Protein AF-A0A7K4GY84-F1 (afdb_monomer_lite)

Secondary structure (DSSP, 8-state):
-HHHHHHHHHHHHHHHHHHHHHTT-HHHHHHHHHHHHHT----HHHHHHHHHHHHHHHHHTT-HHHHHHHHHHHHHHHGGG-S-HHHHHHHHHHHHTT-

Foldseek 3Di:
DVVVVVVVVLVVLLVVLVVCLVVVVLVVSVVSLVVSVVVDPDDLVSVLSSLLSVLSSCVSVLVLVVLLVSLVVSLVSCCVVPDDCSNVSSVVSNVSSVD

Radius of gyration: 13.35 Å; chains: 1; bounding box: 37×28×31 Å

pLDDT: mean 90.97, std 11.42, range [46.97, 98.44]

Sequence (99 aa):
MISIFKKKDKLEELIQVKQLLDEFKLDEADLLINNFEEKGGHTLHDLVLVHLLKCELLFWKGLHKDVIKLAEQTYKESLELGKNLLSVDILLRMADALN

Structure (mmCIF, N/CA/C/O backbone):
data_AF-A0A7K4GY84-F1
#
_entry.id   AF-A0A7K4GY84-F1
#
loop_
_atom_site.group_PDB
_atom_site.id
_atom_site.type_symbol
_atom_site.label_atom_id
_atom_site.label_alt_id
_atom_site.label_comp_id
_atom_site.label_asym_id
_atom_site.label_entity_id
_atom_site.label_seq_id
_atom_site.pdbx_PDB_ins_code
_atom_site.Cartn_x
_atom_site.Cartn_y
_atom_site.Cartn_z
_atom_site.occupancy
_atom_site.B_iso_or_equiv
_atom_site.auth_seq_id
_atom_site.auth_comp_id
_atom_site.auth_asym_id
_atom_site.auth_atom_id
_atom_site.pdbx_PDB_model_num
ATOM 1 N N . MET A 1 1 ? -24.306 12.953 13.055 1.00 46.97 1 MET A N 1
ATOM 2 C CA . MET A 1 1 ? -24.610 12.906 11.605 1.00 46.97 1 MET A CA 1
ATOM 3 C C . MET A 1 1 ? -23.387 13.221 10.728 1.00 46.97 1 MET A C 1
ATOM 5 O O . MET A 1 1 ? -23.243 12.589 9.697 1.00 46.97 1 MET A O 1
ATOM 9 N N . ILE A 1 2 ? -22.454 14.090 11.155 1.00 48.34 2 ILE A N 1
ATOM 10 C CA . ILE A 1 2 ? -21.250 14.489 10.383 1.00 48.34 2 ILE A CA 1
ATOM 11 C C . ILE A 1 2 ? -20.238 13.343 10.129 1.00 48.34 2 ILE A C 1
ATOM 13 O O . ILE A 1 2 ? -19.585 13.334 9.090 1.00 48.34 2 ILE A O 1
ATOM 17 N N . SER A 1 3 ? -20.093 12.356 11.027 1.00 57.72 3 SER A N 1
ATOM 18 C CA . SER A 1 3 ? -19.045 11.324 10.872 1.00 57.72 3 SER A CA 1
ATOM 19 C C . SER A 1 3 ? -19.339 10.266 9.801 1.00 57.72 3 SER A C 1
ATOM 21 O O . SER A 1 3 ? -18.403 9.678 9.268 1.00 57.72 3 SER A O 1
ATOM 23 N N . ILE A 1 4 ? -20.612 10.041 9.456 1.00 52.09 4 ILE A N 1
ATOM 24 C CA . ILE A 1 4 ? -21.006 9.045 8.445 1.00 52.09 4 ILE A CA 1
ATOM 25 C C . ILE A 1 4 ? -20.655 9.547 7.040 1.00 52.09 4 ILE A C 1
ATOM 27 O O . ILE A 1 4 ? -20.114 8.785 6.247 1.00 52.09 4 ILE A O 1
ATOM 31 N N . PHE A 1 5 ? -20.887 10.835 6.762 1.00 51.44 5 PHE A N 1
ATOM 32 C CA . PHE A 1 5 ? -20.548 11.451 5.475 1.00 51.44 5 PHE A CA 1
ATOM 33 C C . PHE A 1 5 ? -19.037 11.425 5.219 1.00 51.44 5 PHE A C 1
ATOM 35 O O . PHE A 1 5 ? -18.610 10.885 4.209 1.00 51.44 5 PHE A O 1
ATOM 42 N N . LYS A 1 6 ? -18.218 11.828 6.203 1.00 61.06 6 LYS A N 1
ATOM 43 C CA . LYS A 1 6 ? -16.748 11.757 6.082 1.00 61.06 6 LYS A CA 1
ATOM 44 C C . LYS A 1 6 ? -16.222 10.343 5.817 1.00 61.06 6 LYS A C 1
ATOM 46 O O . LYS A 1 6 ? -15.215 10.182 5.139 1.00 61.06 6 LYS A O 1
ATOM 51 N N . LYS A 1 7 ? -16.870 9.317 6.380 1.00 62.25 7 LYS A N 1
ATOM 52 C CA . LYS A 1 7 ? -16.479 7.916 6.168 1.00 62.25 7 LYS A CA 1
ATOM 53 C C . LYS A 1 7 ? -16.836 7.431 4.758 1.00 62.25 7 LYS A C 1
ATOM 55 O O . LYS A 1 7 ? -16.093 6.637 4.192 1.00 62.25 7 LYS A O 1
ATOM 60 N N . LYS A 1 8 ? -17.951 7.914 4.201 1.00 69.75 8 LYS A N 1
ATOM 61 C CA . LYS A 1 8 ? -18.388 7.613 2.833 1.00 69.75 8 LYS A CA 1
ATOM 62 C C . LYS A 1 8 ? -17.438 8.229 1.803 1.00 69.75 8 LYS A C 1
ATOM 64 O O . LYS A 1 8 ? -16.972 7.508 0.933 1.00 69.75 8 LYS A O 1
ATOM 69 N N . ASP A 1 9 ? -17.072 9.496 1.989 1.00 75.69 9 ASP A N 1
ATOM 70 C CA . ASP A 1 9 ? -16.183 10.222 1.072 1.00 75.69 9 ASP A CA 1
ATOM 71 C C . ASP A 1 9 ? -14.792 9.563 0.986 1.00 75.69 9 ASP A C 1
ATOM 73 O O . ASP A 1 9 ? -14.275 9.326 -0.101 1.00 75.69 9 ASP A O 1
ATOM 77 N N . LYS A 1 10 ? -14.211 9.165 2.129 1.00 83.06 10 LYS A N 1
ATOM 78 C CA . LYS A 1 10 ? -12.909 8.468 2.164 1.00 83.06 10 LYS A CA 1
ATOM 79 C C . LYS A 1 10 ? -12.933 7.128 1.432 1.00 83.06 10 LYS A C 1
ATOM 81 O O . LYS A 1 10 ? -11.973 6.782 0.751 1.00 83.06 10 LYS A O 1
ATOM 86 N N . LEU A 1 11 ? -14.015 6.367 1.590 1.00 85.00 11 LEU A N 1
ATOM 87 C CA . LEU A 1 11 ? -14.165 5.088 0.905 1.00 85.00 11 LEU A CA 1
ATOM 88 C C . LEU A 1 11 ? -14.308 5.288 -0.609 1.00 85.00 11 LEU A C 1
ATOM 90 O O . LEU A 1 11 ? -13.734 4.520 -1.373 1.00 85.00 11 LEU A O 1
ATOM 94 N N . GLU A 1 12 ? -15.034 6.321 -1.038 1.00 90.44 12 GLU A N 1
ATOM 95 C CA . GLU A 1 12 ? -15.175 6.670 -2.454 1.00 90.44 12 GLU A CA 1
ATOM 96 C C . GLU A 1 12 ? -13.825 7.038 -3.086 1.00 90.44 12 GLU A C 1
ATOM 98 O O . GLU A 1 12 ? -13.533 6.558 -4.179 1.00 90.44 12 GLU A O 1
ATOM 103 N N . GLU A 1 13 ? -12.962 7.785 -2.388 1.00 92.81 13 GLU A N 1
ATOM 104 C CA . GLU A 1 13 ? -11.598 8.081 -2.859 1.00 92.81 13 GLU A CA 1
ATOM 105 C C . GLU A 1 13 ? -10.761 6.804 -3.054 1.00 92.81 13 GLU A C 1
ATOM 107 O O . GLU A 1 13 ? -10.139 6.625 -4.098 1.00 92.81 13 GLU A O 1
ATOM 112 N N . LEU A 1 14 ? -10.779 5.871 -2.095 1.00 94.00 14 LEU A N 1
ATOM 113 C CA . LEU A 1 14 ? -10.015 4.619 -2.206 1.00 94.00 14 LEU A CA 1
ATOM 114 C C . LEU A 1 14 ? -10.573 3.675 -3.285 1.00 94.00 14 LEU A C 1
ATOM 116 O O . LEU A 1 14 ? -9.808 2.982 -3.957 1.00 94.00 14 LEU A O 1
ATOM 120 N N . ILE A 1 15 ? -11.893 3.674 -3.500 1.00 96.00 15 ILE A N 1
ATOM 121 C CA . ILE A 1 15 ? -12.518 2.961 -4.625 1.00 96.00 15 ILE A CA 1
ATOM 122 C C . ILE A 1 15 ? -12.050 3.557 -5.958 1.00 96.00 15 ILE A C 1
ATOM 124 O O . ILE A 1 15 ? -11.717 2.805 -6.874 1.00 96.00 15 ILE A O 1
ATOM 128 N N . GLN A 1 16 ? -11.984 4.886 -6.065 1.00 96.88 16 GLN A N 1
ATOM 129 C CA . GLN A 1 16 ? -11.482 5.560 -7.265 1.00 96.88 16 GLN A CA 1
ATO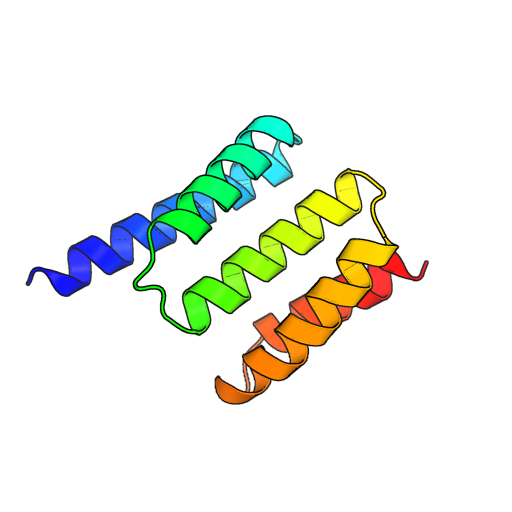M 130 C C . GLN A 1 16 ? -10.014 5.220 -7.536 1.00 96.88 16 GLN A C 1
ATOM 132 O O . GLN A 1 16 ? -9.672 4.916 -8.676 1.00 96.88 16 GLN A O 1
ATOM 137 N N . VAL A 1 17 ? -9.158 5.188 -6.507 1.00 97.69 17 VAL A N 1
ATOM 138 C CA . VAL A 1 17 ? -7.763 4.731 -6.654 1.00 97.69 17 VAL A CA 1
ATOM 139 C C . VAL A 1 17 ? -7.720 3.328 -7.260 1.00 97.69 17 VAL A C 1
ATOM 141 O O . VAL A 1 17 ? -6.983 3.099 -8.217 1.00 97.69 17 VAL A O 1
ATOM 144 N N . LYS A 1 18 ? -8.531 2.392 -6.749 1.00 96.88 18 LYS A N 1
ATOM 145 C CA . LYS A 1 18 ? -8.561 1.023 -7.280 1.00 96.88 18 LYS A CA 1
ATOM 146 C C . LYS A 1 18 ? -8.990 0.981 -8.751 1.00 96.88 18 LYS A C 1
ATOM 148 O O . LYS A 1 18 ? -8.337 0.314 -9.544 1.00 96.88 18 LYS A O 1
ATOM 153 N N . GLN A 1 19 ? -10.022 1.736 -9.125 1.00 97.94 19 GLN A N 1
ATOM 154 C CA . GLN A 1 19 ? -10.468 1.836 -10.520 1.00 97.94 19 GLN A CA 1
ATOM 155 C C . GLN A 1 19 ? -9.372 2.382 -11.444 1.00 97.94 19 GLN A C 1
ATOM 157 O O . GLN A 1 19 ? -9.160 1.843 -12.525 1.00 97.94 19 GLN A O 1
ATOM 162 N N . LEU A 1 20 ? -8.640 3.413 -11.011 1.00 98.44 20 LEU A N 1
ATOM 163 C CA . LEU A 1 20 ? -7.525 3.971 -11.782 1.00 98.44 20 LEU A CA 1
ATOM 164 C C . LEU A 1 20 ? -6.398 2.948 -11.973 1.00 98.44 20 LEU A C 1
ATOM 166 O O . LEU A 1 20 ? -5.854 2.845 -13.070 1.00 98.44 20 LEU A O 1
ATOM 170 N N . LEU A 1 21 ? -6.079 2.161 -10.942 1.00 97.69 21 LEU A N 1
ATOM 171 C CA . LEU A 1 21 ? -5.097 1.076 -11.043 1.00 97.69 21 LEU A CA 1
ATOM 172 C C . LEU A 1 21 ? -5.549 -0.022 -12.013 1.00 97.69 21 LEU A C 1
ATOM 174 O O . LEU A 1 21 ? -4.749 -0.462 -12.836 1.00 97.69 21 LEU A O 1
ATOM 178 N N . ASP A 1 22 ? -6.822 -0.419 -11.964 1.00 96.94 22 ASP A N 1
ATOM 179 C CA . ASP A 1 22 ? -7.391 -1.423 -12.873 1.00 96.94 22 ASP A CA 1
ATOM 180 C C . ASP A 1 22 ? -7.407 -0.932 -14.338 1.00 96.94 22 ASP A C 1
ATOM 182 O O . ASP A 1 22 ? -7.257 -1.725 -15.267 1.00 96.94 22 ASP A O 1
ATOM 186 N N . GLU A 1 23 ? -7.527 0.382 -14.554 1.00 97.88 23 GLU A N 1
ATOM 187 C CA . GLU A 1 23 ? -7.403 1.045 -15.863 1.00 97.88 23 GLU A CA 1
ATOM 188 C C . GLU A 1 23 ? -5.951 1.389 -16.251 1.00 97.88 23 GLU A C 1
ATOM 190 O O . GLU A 1 23 ? -5.721 2.003 -17.295 1.00 97.88 23 GLU A O 1
ATOM 195 N N . PHE A 1 24 ? -4.966 1.006 -15.431 1.00 97.06 24 PHE A N 1
ATOM 196 C CA . PHE A 1 24 ? -3.540 1.301 -15.617 1.00 97.06 24 PHE A CA 1
ATOM 197 C C . PHE A 1 24 ? -3.194 2.805 -15.688 1.00 97.06 24 PHE A C 1
ATOM 199 O O . PHE A 1 24 ? -2.169 3.208 -16.241 1.00 97.06 24 PHE A O 1
ATOM 206 N N . LYS A 1 25 ? -4.034 3.657 -15.093 1.00 98.25 25 LYS A N 1
ATOM 207 C CA . LY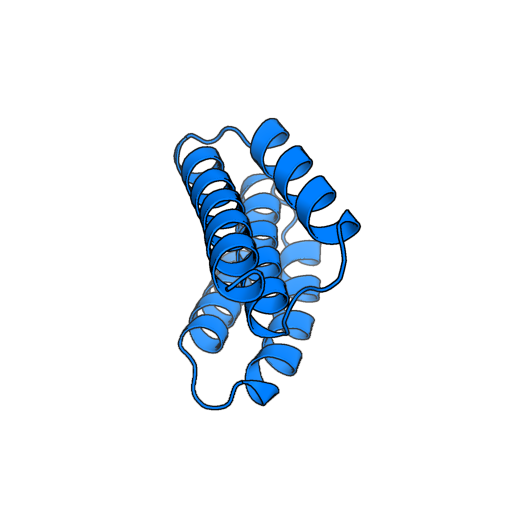S A 1 25 ? -3.836 5.108 -14.944 1.00 98.25 25 LYS A CA 1
ATOM 208 C C . LYS A 1 25 ? -2.978 5.403 -13.715 1.00 98.25 25 LYS A C 1
ATOM 210 O O . LYS A 1 25 ? -3.458 5.856 -12.674 1.00 98.25 25 LYS A O 1
ATOM 215 N N . LEU A 1 26 ? -1.702 5.027 -13.809 1.00 97.81 26 LEU A N 1
ATOM 216 C CA . LEU A 1 26 ? -0.793 4.983 -12.660 1.00 97.81 26 LEU A CA 1
ATOM 217 C C . LEU A 1 26 ? -0.474 6.372 -12.089 1.00 97.81 26 LEU A C 1
ATOM 219 O O . LEU A 1 26 ? -0.320 6.497 -10.877 1.00 97.81 26 LEU A O 1
ATOM 223 N N . ASP A 1 27 ? -0.382 7.408 -12.924 1.00 98.12 27 ASP A N 1
ATOM 224 C CA . ASP A 1 27 ? -0.045 8.764 -12.470 1.00 98.12 27 ASP A CA 1
ATOM 225 C C . ASP A 1 27 ? -1.211 9.406 -11.707 1.00 98.12 27 ASP A C 1
ATOM 227 O O . ASP A 1 27 ? -1.018 10.020 -10.655 1.00 98.12 27 ASP A O 1
ATOM 231 N N . GLU A 1 28 ? -2.438 9.209 -12.186 1.00 98.12 28 GLU A N 1
ATOM 232 C CA . GLU A 1 28 ? -3.652 9.665 -11.516 1.00 98.12 28 GLU A CA 1
ATOM 233 C C . GLU A 1 28 ? -3.884 8.919 -10.199 1.00 98.12 28 GLU A C 1
ATOM 235 O O . GLU A 1 28 ? -4.260 9.538 -9.200 1.00 98.12 28 GLU A O 1
ATOM 240 N N . ALA A 1 29 ? -3.630 7.605 -10.178 1.00 98.19 29 ALA A N 1
ATOM 241 C CA . ALA A 1 29 ? -3.701 6.808 -8.958 1.00 98.19 29 ALA A CA 1
ATOM 242 C C . ALA A 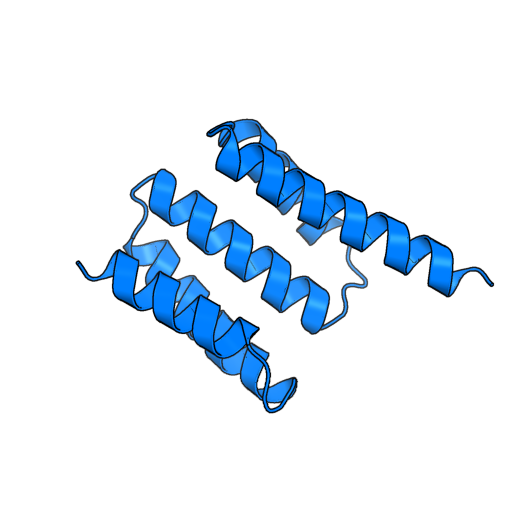1 29 ? -2.682 7.289 -7.911 1.00 98.19 29 ALA A C 1
ATOM 244 O O . ALA A 1 29 ? -3.038 7.446 -6.744 1.00 98.19 29 ALA A O 1
ATOM 245 N N . ASP A 1 30 ? -1.443 7.571 -8.327 1.00 98.00 30 ASP A N 1
ATOM 246 C CA . ASP A 1 30 ? -0.383 8.085 -7.450 1.00 98.00 30 ASP A CA 1
ATOM 247 C C . ASP A 1 30 ? -0.756 9.449 -6.856 1.00 98.00 30 ASP A C 1
ATOM 249 O O . ASP A 1 30 ? -0.711 9.645 -5.641 1.00 98.00 30 ASP A O 1
ATOM 253 N N . LEU A 1 31 ? -1.222 10.380 -7.696 1.00 97.62 31 LEU A N 1
ATOM 254 C CA . LEU A 1 31 ? -1.685 11.691 -7.240 1.00 97.62 31 LEU A CA 1
ATOM 255 C C . LEU A 1 31 ? -2.810 11.564 -6.204 1.00 97.62 31 LEU A C 1
ATOM 257 O O . LEU A 1 31 ? -2.796 12.256 -5.184 1.00 97.62 31 LEU A O 1
ATOM 261 N N . LEU A 1 32 ? -3.784 10.684 -6.448 1.00 97.25 32 LEU A N 1
ATOM 262 C CA . LEU A 1 32 ? -4.920 10.503 -5.548 1.00 97.25 32 LEU A CA 1
ATOM 263 C C . LEU A 1 32 ? -4.517 9.834 -4.224 1.00 97.25 32 LEU A C 1
ATOM 265 O O . LEU A 1 32 ? -5.005 10.253 -3.175 1.00 97.25 32 LEU A O 1
ATOM 269 N N . ILE A 1 33 ? -3.594 8.865 -4.250 1.00 97.38 33 ILE A N 1
ATOM 270 C CA . ILE A 1 33 ? -3.014 8.257 -3.040 1.00 97.38 33 ILE A CA 1
ATOM 271 C C . ILE A 1 33 ? -2.302 9.314 -2.192 1.00 97.38 33 ILE A C 1
ATOM 273 O O . ILE A 1 33 ? -2.581 9.417 -0.998 1.00 97.38 33 ILE A O 1
ATOM 277 N N . ASN A 1 34 ? -1.436 10.131 -2.797 1.00 96.44 34 ASN A N 1
ATOM 278 C CA . ASN A 1 34 ? -0.690 11.159 -2.066 1.00 96.44 34 ASN A CA 1
ATOM 279 C C . ASN A 1 34 ? -1.642 12.200 -1.451 1.00 96.44 34 ASN A C 1
ATOM 281 O O . ASN A 1 34 ? -1.543 12.515 -0.266 1.00 96.44 34 ASN A O 1
ATOM 285 N N . ASN A 1 35 ? -2.647 12.646 -2.213 1.00 95.25 35 ASN A N 1
ATOM 286 C CA . ASN A 1 35 ? -3.688 13.542 -1.702 1.00 95.25 35 ASN A CA 1
ATOM 287 C C . ASN A 1 35 ? -4.488 12.920 -0.548 1.00 95.25 35 ASN A C 1
ATOM 289 O O . ASN A 1 35 ? -4.914 13.635 0.359 1.00 95.25 35 ASN A O 1
ATOM 293 N N . PHE A 1 36 ? -4.744 11.609 -0.590 1.00 94.56 36 PHE A N 1
ATOM 294 C CA . PHE A 1 36 ? -5.414 10.912 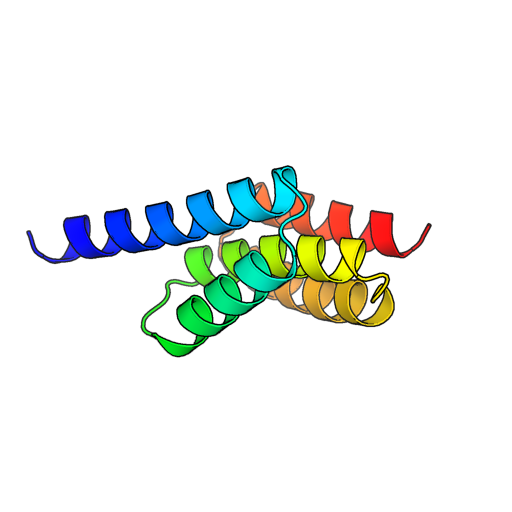0.500 1.00 94.56 36 PHE A CA 1
ATOM 295 C C . PHE A 1 36 ? -4.542 10.916 1.753 1.00 94.56 36 PHE A C 1
ATOM 297 O O . PHE A 1 36 ? -5.024 11.346 2.792 1.00 94.56 36 PHE A O 1
ATOM 304 N N . GLU A 1 37 ? -3.274 10.508 1.655 1.00 93.50 37 GLU A N 1
ATOM 305 C CA . GLU A 1 37 ? -2.332 10.448 2.784 1.00 93.50 37 GLU A CA 1
ATOM 306 C C . GLU A 1 37 ? -2.128 11.821 3.462 1.00 93.50 37 GLU A C 1
ATOM 308 O O . GLU A 1 37 ? -2.057 11.901 4.691 1.00 93.50 37 GLU A O 1
ATOM 313 N N . GLU A 1 38 ? -2.110 12.915 2.691 1.00 93.75 38 GLU A N 1
ATOM 314 C CA . GLU A 1 38 ? -1.939 14.284 3.204 1.00 93.75 38 GLU A CA 1
ATOM 315 C C . GLU A 1 38 ? -3.146 14.819 3.999 1.00 93.75 38 GLU A C 1
ATOM 317 O O . GLU A 1 38 ? -2.980 15.663 4.886 1.00 93.75 38 GLU A O 1
ATOM 322 N N . LYS A 1 39 ? -4.371 14.342 3.725 1.00 89.88 39 LYS A N 1
ATOM 323 C CA . LYS A 1 39 ? -5.609 14.860 4.353 1.00 89.88 39 LYS A CA 1
ATOM 324 C C . LYS A 1 39 ? -5.700 14.586 5.858 1.00 89.88 39 LYS A C 1
ATOM 326 O O . LYS A 1 39 ? -6.447 15.275 6.560 1.00 89.88 39 LYS A O 1
ATOM 331 N N . GLY A 1 40 ? -4.963 13.604 6.368 1.00 84.75 40 GLY A N 1
ATOM 332 C CA . GLY A 1 40 ? -4.934 13.253 7.784 1.00 84.75 40 GLY A CA 1
ATOM 333 C C . GLY A 1 40 ? -6.273 12.754 8.363 1.00 84.75 40 GLY A C 1
ATOM 334 O O . GLY A 1 40 ? -7.309 12.602 7.703 1.00 84.75 40 GLY A O 1
ATOM 335 N N . GLY A 1 41 ? -6.261 12.441 9.664 1.00 89.12 41 GLY A N 1
ATOM 336 C CA . GLY A 1 41 ? -7.445 11.936 10.378 1.00 89.12 41 GLY A CA 1
ATOM 337 C C . GLY A 1 41 ? -7.963 10.594 9.844 1.00 89.12 41 GLY A C 1
ATOM 338 O O . GLY A 1 41 ? -9.173 10.346 9.850 1.00 89.12 41 GLY A O 1
ATOM 339 N N . HIS A 1 42 ? -7.075 9.769 9.290 1.00 91.81 42 HIS A N 1
ATOM 340 C CA . HIS A 1 42 ? -7.369 8.425 8.797 1.00 91.81 42 HIS A CA 1
ATOM 341 C C . HIS A 1 42 ? -7.460 7.444 9.957 1.00 91.81 42 HIS A C 1
ATOM 343 O O . HIS A 1 42 ? -6.736 7.555 10.946 1.00 91.81 42 HIS A O 1
ATOM 349 N N . THR A 1 43 ? -8.375 6.489 9.841 1.00 93.25 43 THR A N 1
ATOM 350 C CA . THR A 1 43 ? -8.370 5.329 10.730 1.00 93.25 43 THR A CA 1
ATOM 351 C C . THR A 1 43 ? -7.236 4.388 10.332 1.00 93.25 43 THR A C 1
ATOM 353 O O . THR A 1 43 ? -6.765 4.428 9.198 1.00 93.25 43 THR A O 1
ATOM 356 N N . LEU A 1 44 ? -6.832 3.489 11.231 1.00 92.81 44 LEU A N 1
ATOM 357 C CA . LEU A 1 44 ? -5.863 2.445 10.887 1.00 92.81 44 LEU A CA 1
ATOM 358 C C . LEU A 1 44 ? -6.321 1.620 9.671 1.00 92.81 44 LEU A C 1
ATOM 360 O O . LEU A 1 44 ? -5.521 1.304 8.801 1.00 92.81 44 LEU A O 1
ATOM 364 N N . HIS A 1 45 ? -7.620 1.328 9.569 1.00 92.56 45 HIS A N 1
ATOM 365 C CA . HIS A 1 45 ? -8.183 0.627 8.416 1.00 92.56 45 HIS A CA 1
ATOM 366 C C . HIS A 1 45 ? -7.965 1.395 7.103 1.00 92.56 45 HIS A C 1
ATOM 368 O O . HIS A 1 45 ? -7.598 0.798 6.096 1.00 92.56 45 HIS A O 1
ATOM 374 N N . ASP A 1 46 ? -8.182 2.712 7.112 1.00 93.50 46 ASP A N 1
ATOM 375 C CA . ASP A 1 46 ? -7.965 3.563 5.937 1.00 93.50 46 ASP A CA 1
ATOM 376 C C . ASP A 1 46 ? -6.489 3.555 5.507 1.00 93.50 46 ASP A C 1
ATOM 378 O O . ASP A 1 46 ? -6.199 3.482 4.316 1.00 93.50 46 ASP A O 1
ATOM 382 N N . LEU A 1 47 ? -5.568 3.597 6.478 1.00 94.50 47 LEU A N 1
ATOM 383 C CA . LEU A 1 47 ? -4.122 3.567 6.236 1.00 94.50 47 LEU A CA 1
ATOM 384 C C . LEU A 1 47 ? -3.670 2.224 5.652 1.00 94.50 47 LEU A C 1
ATOM 386 O O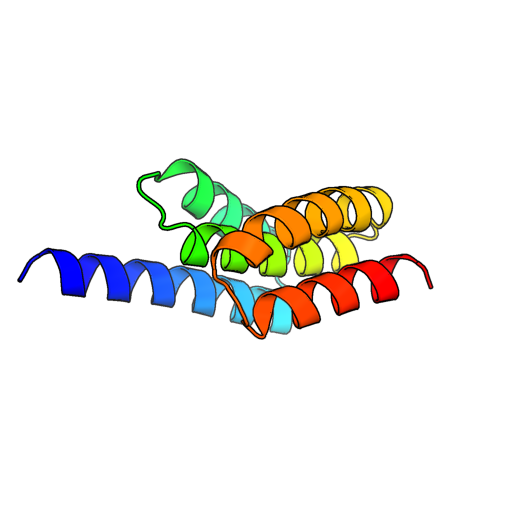 . LEU A 1 47 ? -2.982 2.179 4.638 1.00 94.50 47 LEU A O 1
ATOM 390 N N . VAL A 1 48 ? -4.121 1.117 6.243 1.00 95.12 48 VAL A N 1
ATOM 391 C CA . VAL A 1 48 ? -3.812 -0.230 5.746 1.00 95.12 48 VAL A CA 1
ATOM 392 C C . VAL A 1 48 ? -4.333 -0.416 4.317 1.00 95.12 48 VAL A C 1
ATOM 394 O O . VAL A 1 48 ? -3.631 -0.969 3.470 1.00 95.12 48 VAL A O 1
ATOM 397 N N . LEU A 1 49 ? -5.538 0.081 4.022 1.00 95.25 49 LEU A N 1
ATOM 398 C CA . LEU A 1 49 ? -6.126 -0.021 2.688 1.00 95.25 49 LEU A CA 1
ATOM 399 C C . LEU A 1 49 ? -5.394 0.851 1.655 1.00 95.25 49 LEU A C 1
ATOM 401 O O . LEU A 1 49 ? -5.114 0.369 0.559 1.00 95.25 49 LEU A O 1
ATOM 405 N N . VAL A 1 50 ? -5.048 2.103 1.981 1.00 96.56 50 VAL A N 1
ATOM 406 C CA . VAL A 1 50 ? -4.307 2.957 1.034 1.00 96.56 50 VAL A CA 1
ATOM 407 C C . VAL A 1 50 ? -2.896 2.423 0.784 1.00 96.56 50 VAL A C 1
ATOM 409 O O . VAL A 1 50 ? -2.450 2.408 -0.361 1.00 96.56 50 VAL A O 1
ATOM 412 N N . HIS A 1 51 ? -2.221 1.886 1.804 1.00 97.31 51 HIS A N 1
ATOM 413 C CA . HIS A 1 51 ? -0.917 1.249 1.629 1.00 97.31 51 HIS A CA 1
ATOM 414 C C . HIS A 1 51 ? -0.995 -0.005 0.748 1.00 97.31 51 HIS A C 1
ATOM 416 O O . HIS A 1 51 ? -0.109 -0.215 -0.077 1.00 97.31 51 HIS A O 1
ATOM 422 N N . LEU A 1 52 ? -2.059 -0.812 0.853 1.00 96.81 52 LEU A N 1
ATOM 423 C CA . LEU A 1 52 ? -2.276 -1.947 -0.052 1.00 96.81 52 LEU A CA 1
ATOM 424 C C . LEU A 1 52 ? -2.380 -1.489 -1.518 1.00 96.81 52 LEU A C 1
ATOM 426 O O . LEU A 1 52 ? -1.740 -2.075 -2.394 1.00 96.81 52 LEU A O 1
ATOM 430 N N . LEU A 1 53 ? -3.138 -0.422 -1.785 1.00 97.62 53 LEU A N 1
ATOM 431 C CA . LEU A 1 53 ? -3.261 0.159 -3.129 1.00 97.62 53 LEU A CA 1
ATOM 432 C C . LEU A 1 53 ? -1.934 0.764 -3.611 1.00 97.62 53 LEU A C 1
ATOM 434 O O . LEU A 1 53 ? -1.568 0.622 -4.777 1.00 97.62 53 LEU A O 1
ATOM 438 N N . LYS A 1 54 ? -1.165 1.375 -2.707 1.00 98.12 54 LYS A N 1
ATOM 439 C CA . LYS A 1 54 ? 0.176 1.896 -2.992 1.00 98.12 54 LYS A CA 1
ATOM 440 C C . LYS A 1 54 ? 1.173 0.779 -3.308 1.00 98.12 54 LYS A C 1
ATOM 442 O O . LYS A 1 54 ? 1.977 0.934 -4.220 1.00 98.12 54 LYS A O 1
ATOM 447 N N . CYS A 1 55 ? 1.090 -0.372 -2.640 1.00 98.00 55 CYS A N 1
ATOM 448 C CA . CYS A 1 55 ? 1.858 -1.562 -3.012 1.00 98.00 55 CYS A CA 1
ATOM 449 C C . CYS A 1 55 ? 1.529 -2.026 -4.439 1.00 98.00 55 CYS A C 1
ATOM 451 O O . CYS A 1 55 ? 2.442 -2.339 -5.197 1.00 98.00 55 CYS A O 1
ATOM 453 N N . GLU A 1 56 ? 0.252 -2.039 -4.828 1.00 97.25 56 GLU A N 1
ATOM 454 C CA . GLU A 1 56 ? -0.157 -2.379 -6.198 1.00 97.25 56 GLU A CA 1
ATOM 455 C C . GLU A 1 56 ? 0.386 -1.373 -7.226 1.00 97.25 56 GLU A C 1
ATOM 457 O O . GLU A 1 56 ? 0.962 -1.777 -8.235 1.00 97.25 56 GLU A O 1
ATOM 462 N N . LEU A 1 57 ? 0.301 -0.071 -6.940 1.00 98.25 57 LEU A N 1
ATOM 463 C CA . LEU A 1 57 ? 0.904 0.980 -7.765 1.00 98.25 57 LEU A CA 1
ATOM 464 C C . LEU A 1 57 ? 2.417 0.780 -7.950 1.00 98.25 57 LEU A C 1
ATOM 466 O O . LEU A 1 57 ? 2.921 0.808 -9.072 1.00 98.25 57 LEU A O 1
ATOM 470 N N . LEU A 1 58 ? 3.151 0.588 -6.849 1.00 98.00 58 LEU A N 1
ATOM 471 C CA . LEU A 1 58 ? 4.604 0.399 -6.860 1.00 98.00 58 LEU A CA 1
ATOM 472 C C . LEU A 1 58 ? 4.997 -0.865 -7.630 1.00 98.00 58 LEU A C 1
ATOM 474 O O . LEU A 1 58 ? 5.984 -0.849 -8.366 1.00 98.00 58 LEU A O 1
ATOM 478 N N . PHE A 1 59 ? 4.210 -1.934 -7.500 1.00 96.50 59 PHE A N 1
ATOM 479 C CA . PHE A 1 59 ? 4.401 -3.163 -8.260 1.00 96.50 59 PHE A CA 1
ATOM 480 C C . PHE A 1 59 ? 4.277 -2.907 -9.765 1.00 96.50 59 PHE A C 1
ATOM 482 O O . PHE A 1 59 ? 5.187 -3.256 -10.515 1.00 96.50 59 PHE A O 1
ATOM 489 N N . TRP A 1 60 ? 3.221 -2.215 -10.205 1.00 96.31 60 TRP A N 1
ATOM 490 C CA . TRP A 1 60 ? 3.048 -1.853 -11.616 1.00 96.31 60 TRP A CA 1
ATOM 491 C C . TRP A 1 60 ? 4.139 -0.914 -12.145 1.00 96.31 60 TRP A C 1
ATOM 493 O O . TRP A 1 60 ? 4.491 -0.985 -13.321 1.00 96.31 60 TRP A O 1
ATOM 503 N N . LYS A 1 61 ? 4.730 -0.082 -11.279 1.00 96.50 61 LYS A N 1
ATOM 504 C CA . LYS A 1 61 ? 5.901 0.754 -11.600 1.00 96.50 61 LYS A CA 1
ATOM 505 C C . LYS A 1 61 ? 7.236 -0.017 -11.604 1.00 96.50 61 LYS A C 1
ATOM 507 O O . LYS A 1 61 ? 8.267 0.577 -11.912 1.00 96.50 61 LYS A O 1
ATOM 512 N N . GLY A 1 62 ? 7.252 -1.308 -11.258 1.00 96.12 62 GLY A N 1
ATOM 513 C CA . GLY A 1 62 ? 8.469 -2.129 -11.166 1.00 96.12 62 GLY A CA 1
ATOM 514 C C . GLY A 1 62 ? 9.337 -1.843 -9.932 1.00 96.12 62 GLY A C 1
ATOM 515 O O . GLY A 1 62 ? 10.498 -2.252 -9.865 1.00 96.12 62 GLY A O 1
ATOM 516 N N . LEU A 1 63 ? 8.799 -1.140 -8.931 1.00 97.50 63 LEU A N 1
ATOM 517 C CA . LEU A 1 63 ? 9.501 -0.729 -7.711 1.00 97.50 63 LEU A CA 1
ATOM 518 C C . LEU A 1 63 ? 9.406 -1.806 -6.617 1.00 97.50 63 LEU A C 1
ATOM 520 O O . LEU A 1 63 ? 8.987 -1.554 -5.488 1.00 97.50 63 LEU A O 1
ATOM 524 N N . HIS A 1 64 ? 9.808 -3.037 -6.939 1.00 95.94 64 HIS A N 1
ATOM 525 C CA . HIS A 1 64 ? 9.591 -4.216 -6.087 1.00 95.94 64 HIS A CA 1
ATOM 526 C C . HIS A 1 64 ? 10.204 -4.108 -4.681 1.00 95.94 64 HIS A C 1
ATOM 528 O O . HIS A 1 64 ? 9.609 -4.558 -3.704 1.00 95.94 64 HIS A O 1
ATOM 534 N N . LYS A 1 65 ? 11.369 -3.460 -4.541 1.00 96.88 65 LYS A N 1
ATOM 535 C CA . LYS A 1 65 ? 11.988 -3.233 -3.221 1.00 96.88 65 LYS A CA 1
ATOM 536 C C . LYS A 1 65 ? 11.120 -2.354 -2.321 1.00 96.88 65 LYS A C 1
ATOM 538 O O . LYS A 1 65 ? 11.035 -2.610 -1.120 1.00 96.88 65 LYS A O 1
ATOM 543 N N . ASP A 1 66 ? 10.477 -1.347 -2.903 1.00 97.75 66 ASP A N 1
ATOM 544 C CA . ASP A 1 66 ? 9.592 -0.443 -2.173 1.00 97.75 66 ASP A CA 1
ATOM 545 C C . ASP A 1 66 ? 8.274 -1.138 -1.822 1.00 97.75 66 ASP A C 1
ATOM 547 O O . ASP A 1 66 ? 7.786 -0.959 -0.706 1.00 97.75 66 ASP A O 1
ATOM 551 N N . VAL A 1 67 ? 7.764 -2.014 -2.702 1.00 97.88 67 VAL A N 1
ATOM 552 C CA . VAL A 1 67 ? 6.627 -2.900 -2.388 1.00 97.88 67 VAL A CA 1
ATOM 553 C C . VAL A 1 67 ? 6.932 -3.748 -1.160 1.00 97.88 67 VAL A C 1
ATOM 555 O O . VAL A 1 67 ? 6.146 -3.741 -0.221 1.00 97.88 67 VAL A O 1
ATOM 558 N N . ILE A 1 68 ? 8.073 -4.444 -1.129 1.00 97.25 68 ILE A N 1
ATOM 559 C CA . ILE A 1 68 ? 8.435 -5.327 -0.008 1.00 97.25 68 ILE A CA 1
ATOM 560 C C . ILE A 1 68 ? 8.509 -4.534 1.297 1.00 97.25 68 ILE A C 1
ATOM 562 O O . ILE A 1 68 ? 7.910 -4.927 2.296 1.00 97.25 68 ILE A O 1
ATOM 566 N N . LYS A 1 69 ? 9.204 -3.390 1.285 1.00 97.75 69 LYS A N 1
ATOM 567 C CA . LYS A 1 69 ? 9.361 -2.546 2.473 1.00 97.75 69 LYS A CA 1
ATOM 568 C C . LYS A 1 69 ? 8.013 -2.036 2.990 1.00 97.75 69 LYS A C 1
ATOM 570 O O . LYS A 1 69 ? 7.754 -2.108 4.192 1.00 97.75 69 LYS A O 1
ATOM 575 N N . LEU A 1 70 ? 7.167 -1.522 2.097 1.00 97.62 70 LEU A N 1
ATOM 576 C CA . LEU A 1 70 ? 5.858 -0.988 2.465 1.00 97.62 70 LEU A CA 1
ATOM 577 C C . LEU A 1 70 ? 4.913 -2.102 2.929 1.00 97.62 70 LEU A C 1
ATOM 579 O O . LEU A 1 70 ? 4.244 -1.951 3.951 1.00 97.62 70 LEU A O 1
ATOM 583 N N . ALA A 1 71 ? 4.886 -3.235 2.226 1.00 97.00 71 ALA A N 1
ATOM 584 C CA . ALA A 1 71 ? 4.059 -4.381 2.576 1.00 97.00 71 ALA A CA 1
ATOM 585 C C . ALA A 1 71 ? 4.455 -4.970 3.937 1.00 97.00 71 ALA A C 1
ATOM 587 O O . ALA A 1 71 ? 3.580 -5.263 4.747 1.00 97.00 71 ALA A O 1
ATOM 588 N N . GLU A 1 72 ? 5.750 -5.074 4.249 1.00 96.75 72 GLU A N 1
ATOM 589 C CA . GLU A 1 72 ? 6.205 -5.565 5.554 1.00 96.75 72 GLU A CA 1
ATOM 590 C C . GLU A 1 72 ? 5.736 -4.654 6.700 1.00 96.75 72 GLU A C 1
ATOM 592 O O . GLU A 1 72 ? 5.245 -5.138 7.725 1.00 96.75 72 GLU A O 1
ATOM 597 N N . GLN A 1 73 ? 5.865 -3.334 6.531 1.00 96.94 73 GLN A N 1
ATOM 598 C CA . GLN A 1 73 ? 5.383 -2.368 7.517 1.00 96.94 73 GLN A CA 1
ATOM 599 C C . GLN A 1 73 ? 3.859 -2.459 7.672 1.00 96.94 73 GLN A C 1
ATOM 601 O O . GLN A 1 73 ? 3.357 -2.613 8.786 1.00 96.94 73 GLN A O 1
ATOM 606 N N . THR A 1 74 ? 3.132 -2.441 6.556 1.00 96.19 74 THR A N 1
ATOM 607 C CA . THR A 1 74 ? 1.663 -2.448 6.552 1.00 96.19 74 THR A CA 1
ATOM 608 C C . THR A 1 74 ? 1.111 -3.753 7.118 1.00 96.19 74 THR A C 1
ATOM 610 O O . THR A 1 74 ? 0.103 -3.744 7.818 1.00 96.19 74 THR A O 1
ATOM 613 N N . TYR A 1 75 ? 1.783 -4.883 6.883 1.00 95.38 75 TYR A N 1
ATOM 614 C CA . TYR A 1 75 ? 1.415 -6.158 7.487 1.00 95.38 75 TYR A CA 1
ATOM 615 C C . TYR A 1 75 ? 1.455 -6.065 9.014 1.00 95.38 75 TYR A C 1
ATOM 617 O O . TYR A 1 75 ? 0.469 -6.415 9.659 1.00 95.38 75 TYR A O 1
ATOM 625 N N . LYS A 1 76 ? 2.540 -5.534 9.595 1.00 95.06 76 LYS A N 1
ATOM 626 C CA . LYS A 1 76 ? 2.671 -5.367 11.055 1.00 95.06 76 LYS A CA 1
ATOM 627 C C . LYS A 1 76 ? 1.565 -4.474 11.621 1.00 95.06 76 LYS A C 1
ATOM 629 O O . LYS A 1 76 ? 0.930 -4.861 12.596 1.00 95.06 76 LYS A O 1
ATOM 634 N N . GLU A 1 77 ? 1.296 -3.341 10.974 1.00 94.25 77 GLU A N 1
ATOM 635 C CA . GLU A 1 77 ? 0.216 -2.414 11.348 1.00 94.25 77 GLU A CA 1
ATOM 636 C C . GLU A 1 77 ? -1.167 -3.079 11.235 1.00 94.25 77 GLU A C 1
ATOM 638 O O . GLU A 1 77 ? -2.022 -2.931 12.108 1.00 94.25 77 GLU A O 1
ATOM 643 N N . SER A 1 78 ? -1.385 -3.890 10.196 1.00 94.88 78 SER A N 1
ATOM 644 C CA . SER A 1 78 ? -2.658 -4.579 9.974 1.00 94.88 78 SER A CA 1
ATOM 645 C C . SER A 1 78 ? -2.991 -5.592 11.071 1.00 94.88 78 SER A C 1
ATOM 647 O O . SER A 1 78 ? -4.169 -5.860 11.294 1.00 94.88 78 SER A O 1
ATOM 649 N N . LEU A 1 79 ? -2.005 -6.135 11.795 1.00 93.00 79 LEU A N 1
ATOM 650 C CA . LEU A 1 79 ? -2.259 -7.085 12.885 1.00 93.00 79 LEU A CA 1
ATOM 651 C C . LEU A 1 79 ? -3.045 -6.448 14.041 1.00 93.00 79 LEU A C 1
ATOM 653 O O . LEU A 1 79 ? -3.791 -7.148 14.730 1.00 93.00 79 LEU A O 1
ATOM 657 N N . GLU A 1 80 ? -2.947 -5.129 14.224 1.00 93.75 80 GLU A N 1
ATOM 658 C CA . GLU A 1 80 ? -3.717 -4.392 15.233 1.00 93.75 80 GLU A CA 1
ATOM 659 C C . GLU A 1 80 ? -5.220 -4.339 14.908 1.00 93.75 80 GLU A C 1
ATOM 661 O O . GLU A 1 80 ? -6.048 -4.196 15.808 1.00 93.75 80 GLU A O 1
ATOM 666 N N . LEU A 1 81 ? -5.602 -4.537 13.639 1.00 90.19 81 LEU A N 1
ATOM 667 C CA . LEU A 1 81 ? -7.002 -4.691 13.222 1.00 90.19 81 LEU A CA 1
ATOM 668 C C . LEU A 1 81 ? -7.565 -6.089 13.554 1.00 90.19 81 LEU A C 1
ATOM 670 O O . LEU A 1 81 ? -8.729 -6.375 13.269 1.00 90.19 81 LEU A O 1
ATOM 674 N N . GLY A 1 82 ? -6.755 -6.976 14.143 1.00 88.69 82 GLY A N 1
ATOM 675 C CA . GLY A 1 82 ? -7.115 -8.359 14.433 1.00 88.69 82 GLY A CA 1
ATOM 676 C C . GLY A 1 82 ? -7.136 -9.226 13.174 1.00 88.69 82 GLY A C 1
ATOM 677 O O . GLY A 1 82 ? -6.394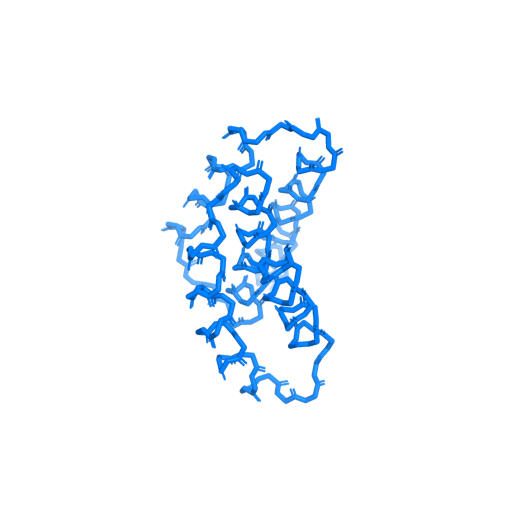 -8.997 12.222 1.00 88.69 82 GLY A O 1
ATOM 678 N N . LYS A 1 83 ? -7.994 -10.251 13.151 1.00 79.00 83 LYS A N 1
ATOM 679 C CA . LYS A 1 83 ? -8.143 -11.127 11.979 1.00 79.00 83 LYS A CA 1
ATOM 680 C C . LYS A 1 83 ? -8.835 -10.365 10.847 1.00 79.00 83 LYS A C 1
ATOM 682 O O . LYS A 1 83 ? -10.054 -10.215 10.870 1.00 79.00 83 LYS A O 1
ATOM 687 N N . ASN A 1 84 ? -8.065 -9.915 9.862 1.00 83.62 84 ASN A N 1
ATOM 688 C CA . ASN A 1 84 ? -8.568 -9.180 8.704 1.00 83.62 84 ASN A CA 1
ATOM 689 C C . ASN A 1 84 ? -7.961 -9.718 7.399 1.00 83.62 84 ASN A C 1
ATOM 691 O O . ASN A 1 84 ? -6.816 -10.167 7.378 1.00 83.62 84 ASN A O 1
ATOM 695 N N . LEU A 1 85 ? -8.736 -9.665 6.313 1.00 89.69 85 LEU A N 1
ATOM 696 C CA . LEU A 1 85 ? -8.293 -10.130 4.994 1.00 89.69 85 LEU A CA 1
ATOM 697 C C . LEU A 1 85 ? -7.201 -9.234 4.390 1.00 89.69 85 LEU A C 1
ATOM 699 O O . LEU A 1 85 ? -6.347 -9.746 3.678 1.00 89.69 85 LEU A O 1
ATOM 703 N N . LEU A 1 86 ? -7.149 -7.948 4.763 1.00 88.50 86 LEU A N 1
ATOM 704 C CA . LEU A 1 86 ? -6.136 -7.012 4.261 1.00 88.50 86 LEU A CA 1
ATOM 705 C C . LEU A 1 86 ? -4.713 -7.481 4.588 1.00 88.50 86 LEU A C 1
ATOM 707 O O . LEU A 1 86 ? -3.823 -7.358 3.758 1.00 88.50 86 LEU A O 1
ATOM 711 N N . SER A 1 87 ? -4.501 -8.077 5.764 1.00 88.94 87 SER A N 1
ATOM 712 C CA . SER A 1 87 ? -3.211 -8.654 6.153 1.00 88.94 87 SER A CA 1
ATOM 713 C C . SER A 1 87 ? -2.756 -9.755 5.189 1.00 88.94 87 SER A C 1
ATOM 715 O O . SER A 1 87 ? -1.572 -9.845 4.876 1.00 88.94 87 SER A O 1
ATOM 717 N N . VAL A 1 88 ? -3.695 -10.552 4.669 1.00 92.00 88 VAL A N 1
ATOM 718 C CA . VAL A 1 88 ? -3.426 -11.594 3.671 1.00 92.00 88 VAL A CA 1
ATOM 719 C C . VAL A 1 88 ? -3.132 -10.959 2.316 1.00 92.00 88 VAL A C 1
ATOM 721 O O . VAL A 1 88 ? -2.138 -11.319 1.691 1.00 92.00 88 VAL A O 1
ATOM 724 N N . ASP A 1 89 ? -3.932 -9.980 1.894 1.00 92.81 89 ASP A N 1
ATOM 725 C CA . ASP A 1 89 ? -3.734 -9.273 0.622 1.00 92.81 89 ASP A CA 1
ATOM 726 C C . ASP A 1 89 ? -2.364 -8.575 0.565 1.00 92.81 89 ASP A C 1
ATOM 728 O O . ASP A 1 89 ? -1.673 -8.617 -0.453 1.00 92.81 89 ASP A O 1
ATOM 732 N N . ILE A 1 90 ? -1.915 -7.994 1.680 1.00 92.56 90 ILE A N 1
ATOM 733 C CA . ILE A 1 90 ? -0.589 -7.376 1.800 1.00 92.56 90 ILE A CA 1
ATOM 734 C C . ILE A 1 90 ? 0.526 -8.415 1.649 1.00 92.56 90 ILE A C 1
ATOM 736 O O . ILE A 1 90 ? 1.504 -8.172 0.938 1.00 92.56 90 ILE A O 1
ATOM 740 N N . LEU A 1 91 ? 0.388 -9.581 2.289 1.00 93.12 91 LEU A N 1
ATOM 741 C CA . LEU A 1 91 ? 1.358 -10.668 2.144 1.00 93.12 91 LEU A CA 1
ATOM 742 C C . LEU A 1 91 ? 1.416 -11.185 0.702 1.00 93.12 91 LEU A C 1
ATOM 744 O O . LEU A 1 91 ? 2.508 -11.484 0.222 1.00 93.12 91 LEU A O 1
ATOM 748 N N . LEU A 1 92 ? 0.277 -11.246 0.003 1.00 94.06 92 LEU A N 1
ATOM 749 C CA . LEU A 1 92 ? 0.237 -11.595 -1.418 1.00 94.06 92 LEU A CA 1
ATOM 750 C C . LEU A 1 92 ? 1.018 -10.580 -2.258 1.00 94.06 92 LEU A C 1
ATOM 752 O O . LEU A 1 92 ? 1.874 -10.987 -3.034 1.00 94.06 92 LEU A O 1
ATOM 756 N N . ARG A 1 93 ? 0.832 -9.271 -2.036 1.00 90.62 93 ARG A N 1
ATOM 757 C CA . ARG A 1 93 ? 1.619 -8.239 -2.741 1.00 90.62 93 ARG A CA 1
ATOM 758 C C . ARG A 1 93 ? 3.118 -8.339 -2.474 1.00 90.62 93 ARG A C 1
ATOM 760 O O . ARG A 1 93 ? 3.917 -8.138 -3.385 1.00 90.62 93 ARG A O 1
ATOM 767 N N . MET A 1 94 ? 3.507 -8.662 -1.243 1.00 91.88 94 MET A N 1
ATOM 768 C CA . MET A 1 94 ? 4.912 -8.897 -0.911 1.00 91.88 94 MET A CA 1
ATOM 769 C C . MET A 1 94 ? 5.468 -10.125 -1.643 1.00 91.88 94 MET A C 1
ATOM 771 O O . MET A 1 94 ? 6.585 -10.070 -2.149 1.00 91.88 94 MET A O 1
ATOM 775 N N . ALA A 1 95 ? 4.695 -11.213 -1.719 1.00 93.25 95 ALA A N 1
ATOM 776 C CA . ALA A 1 95 ? 5.076 -12.421 -2.445 1.00 93.25 95 ALA A CA 1
ATOM 777 C C . ALA A 1 95 ? 5.181 -12.177 -3.960 1.00 93.25 95 ALA A C 1
ATOM 779 O O . ALA A 1 95 ? 6.155 -12.611 -4.570 1.00 93.25 95 ALA A O 1
ATOM 780 N N . ASP A 1 96 ? 4.237 -11.436 -4.547 1.00 90.88 96 ASP A N 1
ATOM 781 C CA . ASP A 1 96 ? 4.263 -11.051 -5.963 1.00 90.88 96 ASP A CA 1
ATOM 782 C C . ASP A 1 96 ? 5.546 -10.283 -6.308 1.00 90.88 96 ASP A C 1
ATOM 784 O O . ASP A 1 96 ? 6.154 -10.531 -7.342 1.00 90.88 96 ASP A O 1
ATOM 788 N N . ALA A 1 97 ? 5.995 -9.384 -5.427 1.00 91.75 97 ALA A N 1
ATOM 789 C CA . ALA A 1 97 ? 7.207 -8.589 -5.627 1.00 91.75 97 ALA A CA 1
ATOM 790 C C . ALA A 1 97 ? 8.529 -9.364 -5.445 1.00 91.75 97 ALA A C 1
ATOM 792 O O . ALA A 1 97 ? 9.595 -8.802 -5.699 1.00 91.75 97 ALA A O 1
ATOM 793 N N . LEU A 1 98 ? 8.479 -10.613 -4.974 1.00 89.75 98 LEU A N 1
ATOM 794 C CA . LEU A 1 98 ? 9.647 -11.487 -4.814 1.00 89.75 98 LEU A CA 1
ATOM 795 C C . LEU A 1 98 ? 9.857 -12.450 -5.996 1.00 89.75 98 LEU A C 1
ATOM 797 O O . LEU A 1 98 ? 10.920 -13.073 -6.057 1.00 89.75 98 LEU A O 1
ATOM 801 N N . ASN A 1 99 ? 8.867 -12.588 -6.888 1.00 78.38 99 ASN A N 1
ATOM 802 C CA . ASN A 1 99 ? 8.937 -13.407 -8.107 1.00 78.38 99 ASN A CA 1
ATOM 803 C C . ASN A 1 99 ? 9.539 -12.628 -9.281 1.00 78.38 99 ASN A C 1
ATOM 805 O O . ASN A 1 99 ? 10.234 -13.277 -10.096 1.00 78.38 99 ASN A O 1
#